Protein AF-A0A4Z0PXW6-F1 (afdb_monomer)

Mean predicted aligned error: 3.01 Å

Nearest PDB structures (foldseek):
  6oec-assembly2_E  TM=6.580E-01  e=3.057E-03  Carboxydothermus hydrogenoformans Z-2901
  4ovx-assembly1_A  TM=3.419E-01  e=5.279E-01  Planctopirus limnophila DSM 3776
  5xyi-assembly1_O  TM=4.264E-01  e=1.102E+00  Trichomonas vaginalis
  6oby-assembly1_A  TM=3.508E-01  e=1.440E+00  Archaeoglobus fulgidus
  4cgz-assembly1_A  TM=4.295E-01  e=6.274E+00  Homo sapie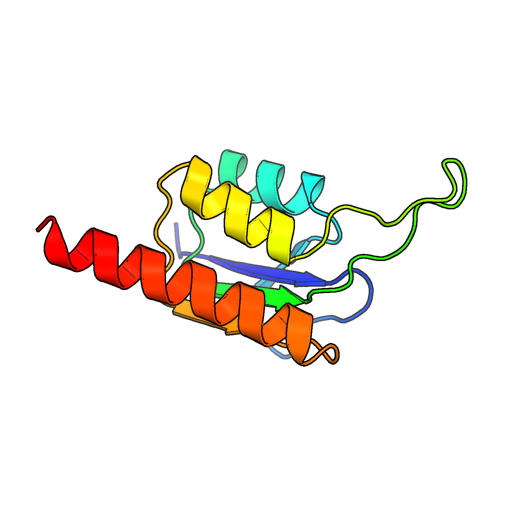ns

Secondary structure (DSSP, 8-state):
----EEEE-SS---SSSSEEEE-SHHHHHHHHHHH-S-SEEEE-S---EETTTTEEPPPHHHHHHHHHHTT---SSEEE--S-HHHHHHHHHHHHHHHHHHHHT-

Radius of gyration: 13.59 Å; Cα contacts (8 Å, |Δi|>4): 161; chains: 1; bounding box: 32×30×40 Å

Solvent-accessible surface area (backbone atoms only — not comparable to full-atom values): 6053 Å² total; per-residue (Å²): 125,87,79,42,29,37,36,40,35,56,81,70,76,80,88,78,84,68,64,48,77,25,50,45,49,68,47,46,51,53,46,37,74,73,72,42,85,56,64,30,41,36,34,26,32,74,39,56,64,39,79,89,79,69,42,76,42,64,29,35,44,53,48,52,48,48,32,58,75,71,69,53,81,72,86,44,69,50,66,78,36,88,48,66,66,52,34,47,53,39,50,53,52,53,54,50,50,49,52,54,57,59,73,73,108

Structure (mmCIF, N/CA/C/O backbone):
data_AF-A0A4Z0PXW6-F1
#
_entry.id   AF-A0A4Z0PXW6-F1
#
loop_
_atom_site.group_PDB
_atom_site.id
_atom_site.type_symbol
_atom_site.label_atom_id
_atom_site.label_alt_id
_atom_site.label_comp_id
_atom_site.label_asym_id
_atom_site.label_entity_id
_atom_site.label_seq_id
_atom_site.pdbx_PDB_ins_code
_atom_site.Cartn_x
_atom_site.Cartn_y
_atom_site.Cartn_z
_atom_site.occupancy
_atom_site.B_iso_or_equiv
_atom_site.auth_seq_id
_atom_site.auth_comp_id
_atom_site.auth_asym_id
_atom_site.auth_atom_id
_atom_site.pdbx_PDB_model_num
ATOM 1 N N . MET A 1 1 ? -20.762 -10.820 0.406 1.00 51.09 1 MET A N 1
ATOM 2 C CA . MET A 1 1 ? -19.650 -11.506 -0.286 1.00 51.09 1 MET A CA 1
ATOM 3 C C . MET A 1 1 ? -18.634 -11.855 0.788 1.00 51.09 1 MET A C 1
ATOM 5 O O . MET A 1 1 ? -18.541 -11.058 1.717 1.00 51.09 1 MET A O 1
ATOM 9 N N . PRO A 1 2 ? -17.960 -13.018 0.757 1.00 64.56 2 PRO A N 1
ATOM 10 C CA . PRO A 1 2 ? -16.781 -13.187 1.604 1.00 64.56 2 PRO A CA 1
ATOM 11 C C . PRO A 1 2 ? -15.828 -12.032 1.282 1.00 64.56 2 PRO A C 1
ATOM 13 O O . PRO A 1 2 ? -15.696 -11.683 0.105 1.00 64.56 2 PRO A O 1
ATOM 16 N N . GLY A 1 3 ? -15.275 -11.370 2.296 1.00 83.19 3 GLY A N 1
ATOM 17 C CA . GLY A 1 3 ? -14.341 -10.291 2.027 1.00 83.19 3 GLY A CA 1
ATOM 18 C C . GLY A 1 3 ? -13.072 -10.822 1.367 1.00 83.19 3 GLY A C 1
ATOM 19 O O . GLY A 1 3 ? -12.816 -12.028 1.321 1.00 83.19 3 GLY A O 1
ATOM 20 N N . TYR A 1 4 ? -12.323 -9.906 0.764 1.00 94.56 4 TYR A N 1
ATOM 21 C CA . TYR A 1 4 ? -11.143 -10.223 -0.028 1.00 94.56 4 TYR A CA 1
ATOM 22 C C . TYR A 1 4 ? -9.916 -9.519 0.544 1.00 94.56 4 TYR A C 1
ATOM 24 O O . TYR A 1 4 ? -10.031 -8.520 1.260 1.00 94.56 4 TYR A O 1
ATOM 32 N N . LYS A 1 5 ? -8.738 -10.044 0.209 1.00 97.44 5 LYS A N 1
ATOM 33 C CA . LYS A 1 5 ? -7.453 -9.443 0.560 1.00 97.44 5 LYS A CA 1
ATOM 34 C C . LYS A 1 5 ? -6.813 -8.846 -0.679 1.00 97.44 5 LYS A C 1
ATOM 36 O O . LYS A 1 5 ? -6.946 -9.413 -1.761 1.00 97.44 5 LYS A O 1
ATOM 41 N N . LEU A 1 6 ? -6.100 -7.739 -0.529 1.00 98.25 6 LEU A N 1
ATOM 42 C CA . LEU A 1 6 ? -5.455 -7.044 -1.639 1.00 98.25 6 LEU A CA 1
ATOM 43 C C . LEU A 1 6 ? -3.934 -7.052 -1.467 1.00 98.25 6 LEU A C 1
ATOM 45 O O . LEU A 1 6 ? -3.413 -6.646 -0.431 1.00 98.25 6 LEU A O 1
ATOM 49 N N . TYR A 1 7 ? -3.217 -7.527 -2.478 1.00 98.62 7 TYR A N 1
ATOM 50 C CA . TYR A 1 7 ? -1.760 -7.588 -2.496 1.00 98.62 7 TYR A CA 1
ATOM 51 C C . TYR A 1 7 ? -1.232 -6.640 -3.569 1.00 98.62 7 TYR A C 1
ATOM 53 O O . TYR A 1 7 ? -1.424 -6.895 -4.757 1.00 98.62 7 TYR A O 1
ATOM 61 N N . LEU A 1 8 ? -0.603 -5.546 -3.145 1.00 98.69 8 LEU A N 1
ATOM 62 C CA . LEU A 1 8 ? -0.020 -4.539 -4.025 1.00 98.69 8 LEU A CA 1
ATOM 63 C C . LEU A 1 8 ? 1.476 -4.793 -4.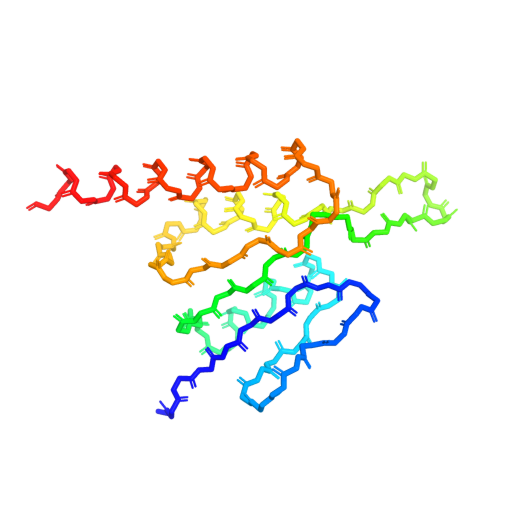176 1.00 98.69 8 LEU A C 1
ATOM 65 O O . LEU A 1 8 ? 2.216 -4.594 -3.214 1.00 98.69 8 LEU A O 1
ATOM 69 N N . ASP A 1 9 ? 1.892 -5.227 -5.362 1.00 98.38 9 ASP A N 1
ATOM 70 C CA . ASP A 1 9 ? 3.292 -5.500 -5.702 1.00 98.38 9 ASP A CA 1
ATOM 71 C C . ASP A 1 9 ? 3.431 -5.649 -7.223 1.00 98.38 9 ASP A C 1
ATOM 73 O O . ASP A 1 9 ? 2.630 -6.351 -7.846 1.00 98.38 9 ASP A O 1
ATOM 77 N N . ASP A 1 10 ? 4.436 -5.033 -7.834 1.00 96.88 10 ASP A N 1
ATOM 78 C CA . ASP A 1 10 ? 4.645 -5.068 -9.285 1.00 96.88 10 ASP A CA 1
ATOM 79 C C . ASP A 1 10 ? 5.207 -6.417 -9.782 1.00 96.88 10 ASP A C 1
ATOM 81 O O . ASP A 1 10 ? 4.936 -6.825 -10.914 1.0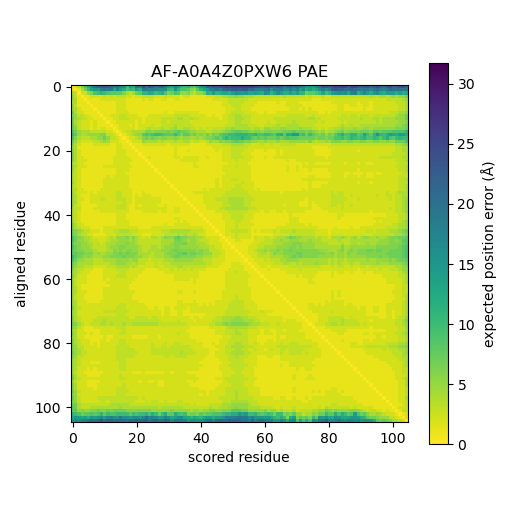0 96.88 10 ASP A O 1
ATOM 85 N N . ILE A 1 11 ? 5.924 -7.163 -8.932 1.00 96.19 11 ILE A N 1
ATOM 86 C CA . ILE A 1 11 ? 6.683 -8.363 -9.322 1.00 96.19 11 ILE A CA 1
ATOM 87 C C . ILE A 1 11 ? 6.236 -9.617 -8.559 1.00 96.19 11 ILE A C 1
ATOM 89 O O . ILE A 1 11 ? 6.026 -10.686 -9.143 1.00 96.19 11 ILE A O 1
ATOM 93 N N . ARG A 1 12 ? 6.150 -9.545 -7.231 1.00 96.38 12 ARG A N 1
ATOM 94 C CA . ARG A 1 12 ? 5.985 -10.702 -6.343 1.00 96.38 12 ARG A CA 1
ATOM 95 C C . ARG A 1 12 ? 4.519 -11.113 -6.240 1.00 96.38 12 ARG A C 1
ATOM 97 O O . ARG A 1 12 ? 3.595 -10.348 -6.493 1.00 96.38 12 ARG A O 1
ATOM 104 N N . ASN A 1 13 ? 4.300 -12.364 -5.849 1.00 96.06 13 ASN A N 1
ATOM 105 C CA . ASN A 1 13 ? 2.974 -12.897 -5.544 1.00 96.06 13 ASN A CA 1
ATOM 106 C C . ASN A 1 13 ? 2.897 -13.301 -4.069 1.00 96.06 13 ASN A C 1
ATOM 108 O O . ASN A 1 13 ? 3.895 -13.800 -3.530 1.00 96.06 13 ASN A O 1
ATOM 112 N N . PRO A 1 14 ? 1.731 -13.140 -3.420 1.00 96.00 14 PRO A N 1
ATOM 113 C CA . PRO A 1 14 ? 1.548 -13.588 -2.052 1.00 96.00 14 PRO A CA 1
ATOM 114 C C . PRO A 1 14 ? 1.659 -15.107 -1.959 1.00 96.00 14 PRO A C 1
ATOM 116 O O . PRO A 1 14 ? 1.362 -15.850 -2.896 1.00 96.00 14 PRO A O 1
ATOM 119 N N . LYS A 1 15 ? 2.045 -15.581 -0.776 1.00 90.38 15 LYS A N 1
ATOM 120 C CA . LYS A 1 15 ? 1.891 -16.989 -0.415 1.00 90.38 15 LYS A CA 1
ATOM 121 C C . LYS A 1 15 ? 0.491 -17.183 0.172 1.00 90.38 15 LYS A C 1
ATOM 123 O O . LYS A 1 15 ? 0.108 -16.446 1.077 1.00 90.38 15 LYS A O 1
ATOM 128 N N . GLY A 1 16 ? -0.232 -18.197 -0.296 1.00 86.00 16 GLY A N 1
ATOM 129 C CA . GLY A 1 16 ? -1.577 -18.528 0.185 1.00 86.00 16 GLY A CA 1
ATOM 130 C C . GLY A 1 16 ? -2.703 -18.011 -0.713 1.00 86.00 16 GLY A C 1
ATOM 131 O O . GLY A 1 16 ? -2.468 -17.331 -1.708 1.00 86.00 16 GLY A O 1
ATOM 132 N N . GLU A 1 17 ? -3.932 -18.382 -0.367 1.00 87.12 17 GLU A N 1
ATOM 133 C CA . GLU A 1 17 ? -5.137 -18.120 -1.163 1.00 87.12 17 GLU A CA 1
ATOM 134 C C . GLU A 1 17 ? -5.891 -16.867 -0.678 1.00 87.12 17 GLU A C 1
ATOM 136 O O . GLU A 1 17 ? -5.626 -16.346 0.406 1.00 87.12 17 GLU A O 1
ATOM 141 N N . GLY A 1 18 ? -6.850 -16.387 -1.479 1.00 89.12 18 GLY A N 1
ATOM 142 C CA . GLY A 1 18 ? -7.748 -15.280 -1.109 1.00 89.12 18 GLY A CA 1
ATOM 143 C C . GLY A 1 18 ? -7.220 -13.870 -1.396 1.00 89.12 18 GLY A C 1
ATOM 144 O O . GLY A 1 18 ? -7.878 -12.893 -1.038 1.00 89.12 18 GLY A O 1
ATOM 145 N N . TRP A 1 19 ? -6.060 -13.755 -2.048 1.00 96.50 19 TRP A N 1
ATOM 146 C CA . TRP A 1 19 ? -5.483 -12.479 -2.463 1.00 96.50 19 TRP A CA 1
ATOM 147 C C . TRP A 1 19 ? -5.882 -12.115 -3.892 1.00 96.50 19 TRP A C 1
ATOM 149 O O . TRP A 1 19 ? -5.638 -12.872 -4.831 1.00 96.50 19 TRP A O 1
ATOM 159 N N . VAL A 1 20 ? -6.425 -10.915 -4.052 1.00 97.69 20 VAL A N 1
ATOM 160 C CA . VAL A 1 20 ? -6.449 -10.192 -5.320 1.00 97.69 20 VAL A CA 1
ATOM 161 C C . VAL A 1 20 ? -5.116 -9.468 -5.443 1.00 97.69 20 VAL A C 1
ATOM 163 O O . VAL A 1 20 ? -4.712 -8.760 -4.522 1.00 97.69 20 VAL A O 1
ATOM 166 N N . VAL A 1 21 ? -4.413 -9.675 -6.551 1.00 98.25 21 VAL A N 1
ATOM 167 C CA . VAL A 1 21 ? -3.107 -9.055 -6.787 1.00 98.25 21 VAL A CA 1
ATOM 168 C C . VAL A 1 21 ? -3.275 -7.886 -7.742 1.00 98.25 21 VAL A C 1
ATOM 170 O O . VAL A 1 21 ? -3.895 -8.048 -8.790 1.00 98.25 21 VAL A O 1
ATOM 173 N N . VAL A 1 22 ? -2.711 -6.740 -7.376 1.00 98.50 22 VAL A N 1
ATOM 174 C CA . VAL A 1 22 ? -2.687 -5.516 -8.182 1.00 98.50 22 VAL A CA 1
ATOM 175 C C . VAL A 1 22 ? -1.248 -5.044 -8.348 1.00 98.50 22 VAL A C 1
ATOM 177 O O . VAL A 1 22 ? -0.432 -5.180 -7.434 1.00 98.50 22 VAL A O 1
ATOM 180 N N . ARG A 1 23 ? -0.929 -4.532 -9.535 1.00 97.75 23 ARG A N 1
ATOM 181 C CA . ARG A 1 23 ? 0.445 -4.254 -9.981 1.00 97.75 23 ARG A CA 1
ATOM 182 C C . ARG A 1 23 ? 0.790 -2.775 -10.051 1.00 97.75 23 ARG A C 1
ATOM 184 O O . ARG A 1 23 ? 1.952 -2.438 -10.231 1.00 97.75 23 ARG A O 1
ATOM 191 N N . SER A 1 24 ? -0.200 -1.900 -9.922 1.00 98.12 24 SER A N 1
ATOM 192 C CA . SER A 1 24 ? -0.016 -0.455 -10.025 1.00 98.12 24 SER A CA 1
ATOM 193 C C . SER A 1 24 ? -0.982 0.309 -9.127 1.00 98.12 24 SER A C 1
ATOM 195 O O . SER A 1 24 ? -1.953 -0.245 -8.601 1.00 98.12 24 SER A O 1
ATOM 197 N N . PHE A 1 25 ? -0.733 1.611 -8.988 1.00 98.56 25 PHE A N 1
ATOM 198 C CA . PHE A 1 25 ? -1.647 2.535 -8.323 1.00 98.56 25 PHE A CA 1
ATOM 199 C C . PHE A 1 25 ? -3.041 2.523 -8.967 1.00 98.56 25 PHE A C 1
ATOM 201 O O . PHE A 1 25 ? -4.055 2.509 -8.272 1.00 98.56 25 PHE A O 1
ATOM 208 N N . GLU A 1 26 ? -3.108 2.501 -10.296 1.00 98.38 26 GLU A N 1
ATOM 209 C CA . GLU A 1 26 ? -4.365 2.519 -11.043 1.00 98.38 26 GLU A CA 1
ATOM 210 C C . GLU A 1 26 ? -5.175 1.242 -10.796 1.00 98.38 26 GLU A C 1
ATOM 212 O O . GLU A 1 26 ? -6.377 1.319 -10.538 1.00 98.38 26 GLU A O 1
ATOM 217 N N . GLU A 1 27 ? -4.525 0.073 -10.807 1.00 98.62 27 GLU A N 1
ATOM 218 C CA . GLU A 1 27 ? -5.183 -1.197 -10.484 1.00 98.62 27 GLU A CA 1
ATOM 219 C C . GLU A 1 27 ? -5.645 -1.246 -9.024 1.00 98.62 27 GLU A C 1
ATOM 221 O O . GLU A 1 27 ? -6.731 -1.756 -8.739 1.00 98.62 27 GLU A O 1
ATOM 226 N N . PHE A 1 28 ? -4.853 -0.693 -8.100 1.00 98.75 28 PHE A N 1
ATOM 227 C CA . PHE A 1 28 ? -5.207 -0.590 -6.686 1.00 98.75 28 PHE A CA 1
ATOM 228 C C . PHE A 1 28 ? -6.502 0.203 -6.485 1.00 98.75 28 PHE A C 1
ATOM 230 O O . PHE A 1 28 ? -7.442 -0.300 -5.866 1.00 98.75 28 PHE A O 1
ATOM 237 N N . VAL A 1 29 ? -6.574 1.408 -7.059 1.00 98.75 29 VAL A N 1
ATOM 238 C CA . VAL A 1 29 ? -7.759 2.274 -6.992 1.00 98.75 29 VAL A CA 1
ATOM 239 C C . VAL A 1 29 ? -8.959 1.592 -7.639 1.00 98.75 29 VAL A C 1
ATOM 241 O O . VAL A 1 29 ? -9.982 1.409 -6.982 1.00 98.75 29 VAL A O 1
ATOM 244 N N . ALA A 1 30 ? -8.815 1.137 -8.887 1.00 98.69 30 ALA A N 1
ATOM 245 C CA . ALA A 1 30 ? -9.912 0.530 -9.635 1.00 98.69 30 ALA A CA 1
ATOM 246 C C . ALA A 1 30 ? -10.484 -0.707 -8.926 1.00 98.69 30 ALA A C 1
ATOM 248 O O . ALA A 1 30 ? -11.696 -0.925 -8.924 1.00 98.69 30 ALA A O 1
ATOM 249 N N . THR A 1 31 ? -9.628 -1.509 -8.288 1.00 98.31 31 THR A N 1
ATOM 250 C CA . THR A 1 31 ? -10.061 -2.700 -7.549 1.00 98.31 31 THR A CA 1
ATOM 251 C C . THR A 1 31 ? -10.878 -2.332 -6.314 1.00 98.31 31 THR A C 1
ATOM 253 O O . THR A 1 31 ? -11.921 -2.940 -6.083 1.00 98.31 31 THR A O 1
ATOM 256 N N . ILE A 1 32 ? -10.443 -1.338 -5.533 1.00 98.12 32 ILE A N 1
ATOM 257 C CA . ILE A 1 32 ? -11.169 -0.892 -4.332 1.00 98.12 32 ILE A CA 1
ATOM 258 C C . ILE A 1 32 ? -12.480 -0.195 -4.710 1.00 98.12 32 ILE A C 1
ATOM 260 O O . ILE A 1 32 ? -13.501 -0.413 -4.061 1.00 98.12 32 ILE A O 1
ATOM 264 N N . GLU A 1 33 ? -12.495 0.598 -5.780 1.00 97.88 33 GLU A N 1
ATOM 265 C CA . GLU A 1 33 ? -13.725 1.219 -6.284 1.00 97.88 33 GLU A CA 1
ATOM 266 C C . GLU A 1 33 ? -14.741 0.175 -6.773 1.00 97.88 33 GLU A C 1
ATOM 268 O O . GLU A 1 33 ? -15.943 0.327 -6.549 1.00 97.88 33 GLU A O 1
ATOM 273 N N . ALA A 1 34 ? -14.275 -0.907 -7.406 1.00 97.44 34 ALA A N 1
ATOM 274 C CA . ALA A 1 34 ? -15.141 -1.957 -7.937 1.00 97.44 34 ALA A CA 1
ATOM 275 C C . ALA A 1 34 ? -15.633 -2.953 -6.873 1.00 97.44 34 ALA A C 1
ATOM 277 O O . ALA A 1 34 ? -16.778 -3.405 -6.941 1.00 97.44 34 ALA A O 1
ATOM 278 N N . LEU A 1 35 ? -14.776 -3.337 -5.922 1.00 96.12 35 LEU A N 1
ATOM 279 C CA . LEU A 1 35 ? -15.051 -4.409 -4.954 1.00 96.12 35 LEU A CA 1
ATOM 280 C C . LEU A 1 35 ? -15.354 -3.898 -3.536 1.00 96.12 35 LEU A C 1
ATOM 282 O O . LEU A 1 35 ? -15.802 -4.677 -2.692 1.00 96.12 35 LEU A O 1
ATOM 286 N N . GLY A 1 36 ? -15.155 -2.605 -3.275 1.00 96.12 36 GLY A N 1
ATOM 287 C CA . GLY A 1 36 ? -15.215 -2.012 -1.941 1.00 96.12 36 GLY A CA 1
ATOM 288 C C . GLY A 1 36 ? -13.893 -2.141 -1.179 1.00 96.12 36 GLY A C 1
ATOM 289 O O . GLY A 1 36 ? -12.893 -2.617 -1.702 1.00 96.12 36 GLY A O 1
ATOM 290 N N . LEU A 1 37 ? -13.874 -1.705 0.083 1.00 96.88 37 LEU A N 1
ATOM 291 C CA . LEU A 1 37 ? -12.676 -1.793 0.922 1.00 96.88 37 LEU A CA 1
ATOM 292 C C . LEU A 1 37 ? -12.347 -3.271 1.245 1.00 96.88 37 LEU A C 1
ATOM 294 O O . LEU A 1 37 ? -13.226 -3.972 1.756 1.00 96.88 37 LEU A O 1
ATOM 298 N N . PRO A 1 38 ? -11.116 -3.756 0.987 1.00 96.88 38 PRO A N 1
ATOM 299 C CA . PRO A 1 38 ? -10.699 -5.110 1.352 1.00 96.88 38 PRO A CA 1
ATOM 300 C C . PRO A 1 38 ? -10.621 -5.306 2.871 1.00 96.88 38 PRO A C 1
ATOM 302 O O . PRO A 1 38 ? -10.495 -4.352 3.636 1.00 96.88 38 PRO A O 1
ATOM 305 N N . GLU A 1 39 ? -10.631 -6.565 3.309 1.00 96.38 39 GLU A N 1
ATOM 306 C CA . GLU A 1 39 ? -10.453 -6.926 4.724 1.00 96.38 39 GLU A CA 1
ATOM 307 C C . GLU A 1 39 ? -9.004 -6.763 5.193 1.00 96.38 39 GLU A C 1
ATOM 309 O O . GLU A 1 39 ? -8.759 -6.512 6.375 1.00 96.38 39 GLU A O 1
ATOM 314 N N . GLU A 1 40 ? -8.051 -6.937 4.273 1.00 97.00 40 GLU A N 1
ATOM 315 C CA . GLU A 1 40 ? -6.616 -6.846 4.521 1.00 97.00 40 GLU A CA 1
ATOM 316 C C . GLU A 1 40 ? -5.887 -6.327 3.278 1.00 97.00 40 GLU A C 1
ATOM 318 O O . GLU A 1 40 ? -6.198 -6.740 2.157 1.00 97.00 40 GLU A O 1
ATOM 323 N N . ILE A 1 41 ? -4.885 -5.465 3.475 1.00 98.50 41 ILE A N 1
ATOM 324 C CA . ILE A 1 41 ? -3.994 -5.012 2.398 1.00 98.50 41 ILE A CA 1
ATOM 325 C C . ILE A 1 41 ? -2.534 -5.286 2.755 1.00 98.50 41 ILE A C 1
ATOM 327 O O . ILE A 1 41 ? -2.076 -4.951 3.845 1.00 98.50 41 ILE A O 1
ATOM 331 N N . SER A 1 42 ? -1.773 -5.846 1.819 1.00 98.44 42 SER A N 1
ATOM 332 C CA . SER A 1 42 ? -0.320 -5.970 1.930 1.00 98.44 42 SER A CA 1
ATOM 333 C C . SER A 1 42 ? 0.345 -5.085 0.877 1.00 98.44 42 SER A C 1
ATOM 335 O O . SER A 1 42 ? 0.080 -5.256 -0.310 1.00 98.44 42 SER A O 1
ATOM 337 N N . PHE A 1 43 ? 1.203 -4.157 1.306 1.00 98.75 43 PHE A N 1
ATOM 338 C CA . PHE A 1 43 ? 1.826 -3.145 0.444 1.00 98.75 43 PHE A CA 1
ATOM 339 C C . PHE A 1 43 ? 3.303 -3.437 0.170 1.00 98.75 43 PHE A C 1
ATOM 341 O O . PHE A 1 43 ? 4.079 -3.601 1.120 1.00 98.75 43 PHE A O 1
ATOM 348 N N . ASP A 1 44 ? 3.707 -3.403 -1.095 1.00 98.62 44 ASP A N 1
ATOM 349 C CA . ASP A 1 44 ? 5.061 -3.024 -1.481 1.00 98.62 44 ASP A CA 1
ATOM 350 C C . ASP A 1 44 ? 5.154 -1.512 -1.700 1.00 98.62 44 ASP A C 1
ATOM 352 O O . ASP A 1 44 ? 4.166 -0.869 -2.045 1.00 98.62 44 ASP A O 1
ATOM 356 N N . HIS A 1 45 ? 6.330 -0.933 -1.462 1.00 98.00 45 HIS A N 1
ATOM 357 C CA . HIS A 1 45 ? 6.561 0.492 -1.685 1.00 98.00 45 HIS A CA 1
ATOM 358 C C . HIS A 1 45 ? 6.907 0.788 -3.144 1.00 98.00 45 HIS A C 1
ATOM 360 O O . HIS A 1 45 ? 6.317 1.694 -3.728 1.00 98.00 45 HIS A O 1
ATOM 366 N N . ASP A 1 46 ? 7.852 0.049 -3.714 1.00 96.81 46 ASP A N 1
ATOM 367 C CA . ASP A 1 46 ? 8.372 0.306 -5.050 1.00 96.81 46 ASP A CA 1
ATOM 368 C C . ASP A 1 46 ? 7.468 -0.392 -6.078 1.00 96.81 46 ASP A C 1
ATOM 370 O O . ASP A 1 46 ? 7.297 -1.600 -6.019 1.00 96.81 46 ASP A O 1
ATOM 374 N N . LEU A 1 47 ? 6.859 0.359 -7.002 1.00 96.81 47 LEU A N 1
ATOM 375 C CA . LEU A 1 47 ? 5.971 -0.197 -8.045 1.00 96.81 47 LEU A CA 1
ATOM 376 C C . LEU A 1 47 ? 6.554 -0.057 -9.456 1.00 96.81 47 LEU A C 1
ATOM 378 O O . LEU A 1 47 ? 5.837 -0.130 -10.451 1.00 96.81 47 LEU A O 1
ATOM 382 N N . GLY A 1 48 ? 7.863 0.173 -9.535 1.00 94.00 48 GLY A N 1
ATOM 383 C CA . GLY A 1 48 ? 8.602 0.259 -10.785 1.00 94.00 48 GLY A CA 1
ATOM 384 C C . GLY A 1 48 ? 8.765 1.677 -11.340 1.00 94.00 48 GLY A C 1
ATOM 385 O O . GLY A 1 48 ? 8.623 2.687 -10.650 1.00 94.00 48 GLY A O 1
ATOM 386 N N . TRP A 1 49 ? 9.139 1.734 -12.617 1.00 94.62 49 TRP A N 1
ATOM 387 C CA . TRP A 1 49 ? 9.577 2.942 -13.316 1.00 94.62 49 TRP A CA 1
ATOM 388 C C . TRP A 1 49 ? 8.937 3.022 -14.701 1.00 94.62 49 TRP A C 1
ATOM 390 O O . TRP A 1 49 ? 8.977 2.047 -15.458 1.00 94.62 49 TRP A O 1
ATOM 400 N N . ASP A 1 50 ? 8.412 4.191 -15.058 1.00 93.06 50 ASP A N 1
ATOM 401 C CA . ASP A 1 50 ? 7.918 4.480 -16.400 1.00 93.06 50 ASP A CA 1
ATOM 402 C C . ASP A 1 50 ? 9.107 4.774 -17.326 1.00 93.06 50 ASP A C 1
ATOM 404 O O . ASP A 1 50 ? 9.779 5.804 -17.225 1.00 93.06 50 ASP A O 1
ATOM 408 N N . GLN A 1 51 ? 9.391 3.841 -18.235 1.00 94.00 51 GLN A N 1
ATOM 409 C CA . GLN A 1 51 ? 10.509 3.957 -19.174 1.00 94.00 51 GLN A CA 1
ATOM 410 C C . GLN A 1 51 ? 10.273 5.021 -20.252 1.00 94.00 51 GLN A C 1
ATOM 412 O O . GLN A 1 51 ? 11.236 5.608 -20.742 1.00 94.00 51 GLN A O 1
ATOM 417 N N . GLU A 1 52 ? 9.020 5.275 -20.632 1.00 94.25 52 GLU A N 1
ATOM 418 C CA . GLU A 1 52 ? 8.687 6.247 -21.676 1.00 94.25 52 GLU A CA 1
ATOM 419 C C . GLU A 1 52 ? 8.799 7.674 -21.141 1.00 94.25 52 GLU A C 1
ATOM 421 O O . GLU A 1 52 ? 9.344 8.555 -21.809 1.00 94.25 52 GLU A O 1
ATOM 426 N N . GLN A 1 53 ? 8.317 7.895 -19.917 1.00 93.56 53 GLN A N 1
ATOM 427 C CA . GLN A 1 53 ? 8.346 9.201 -19.256 1.00 93.56 53 GLN A CA 1
ATOM 428 C C . GLN A 1 53 ? 9.622 9.444 -18.447 1.00 93.56 53 GLN A C 1
ATOM 430 O O . GLN A 1 53 ? 9.879 10.572 -18.023 1.00 93.56 53 GLN A O 1
ATOM 435 N N . ASN A 1 54 ? 10.441 8.406 -18.270 1.00 94.81 54 ASN A N 1
ATOM 436 C CA . ASN A 1 54 ? 11.669 8.426 -17.489 1.00 94.81 54 ASN A CA 1
ATOM 437 C C . ASN A 1 54 ? 11.447 8.976 -16.065 1.00 94.81 54 ASN A C 1
ATOM 439 O O . ASN A 1 54 ? 12.140 9.901 -15.626 1.00 94.81 54 ASN A O 1
ATOM 443 N N . CYS A 1 55 ? 10.469 8.410 -15.358 1.00 94.38 55 CYS A N 1
ATOM 444 C CA . CYS A 1 55 ? 10.120 8.773 -13.986 1.00 94.38 55 CYS A CA 1
ATOM 445 C C . CYS A 1 55 ? 9.659 7.558 -13.163 1.00 94.38 55 CYS A C 1
ATOM 447 O O . CYS A 1 55 ? 9.307 6.512 -13.710 1.00 94.38 55 CYS A O 1
ATOM 449 N N . GLU A 1 56 ? 9.657 7.691 -11.835 1.00 92.81 56 GLU A N 1
ATOM 450 C CA . GLU A 1 56 ? 9.090 6.673 -10.942 1.00 92.81 56 GLU A CA 1
ATOM 451 C C . GLU A 1 56 ? 7.573 6.585 -11.126 1.00 92.81 56 GLU A C 1
ATOM 453 O O . GLU A 1 56 ? 6.886 7.607 -11.231 1.00 92.81 56 GLU A O 1
ATOM 458 N N . LEU A 1 57 ? 7.047 5.359 -11.130 1.00 96.25 57 LEU A N 1
ATOM 459 C CA . LEU A 1 57 ? 5.609 5.157 -11.011 1.00 96.25 57 LEU A CA 1
ATOM 460 C C . LEU A 1 57 ? 5.156 5.556 -9.605 1.00 96.25 57 LEU A C 1
ATOM 462 O O . LEU A 1 57 ? 5.937 5.568 -8.651 1.00 96.25 57 LEU A O 1
ATOM 466 N N . LYS A 1 58 ? 3.864 5.860 -9.464 1.00 98.00 58 LYS A N 1
ATOM 467 C CA . LYS A 1 58 ? 3.269 6.060 -8.141 1.00 98.00 58 LYS A CA 1
ATOM 468 C C . LYS A 1 58 ? 3.554 4.847 -7.265 1.00 98.00 58 LYS A C 1
ATOM 470 O O . LYS A 1 58 ? 3.334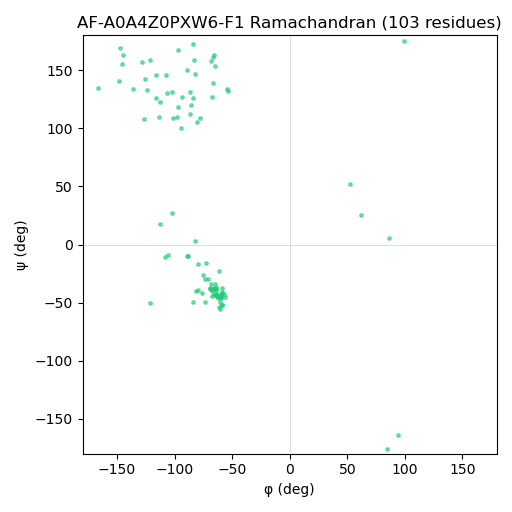 3.716 -7.680 1.00 98.00 58 LYS A O 1
ATOM 475 N N . SER A 1 59 ? 4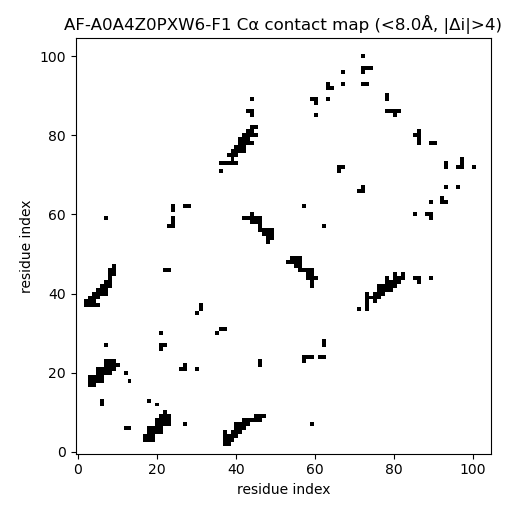.018 5.112 -6.056 1.00 98.38 59 SER A N 1
ATOM 476 C CA . SER A 1 59 ? 4.477 4.120 -5.092 1.00 98.38 59 SER A CA 1
ATOM 477 C C . SER A 1 59 ? 3.321 3.515 -4.287 1.00 98.38 59 SER A C 1
ATOM 479 O O . SER A 1 59 ? 2.189 4.014 -4.270 1.00 98.38 59 SER A O 1
ATOM 481 N N . GLY A 1 60 ? 3.614 2.488 -3.490 1.00 98.62 60 GLY A N 1
ATOM 482 C CA . GLY A 1 60 ? 2.690 2.016 -2.457 1.00 98.62 60 GLY A CA 1
ATOM 483 C C . GLY A 1 60 ? 2.374 3.067 -1.391 1.00 98.62 60 GLY A C 1
ATOM 484 O O . GLY A 1 60 ? 1.315 3.009 -0.765 1.00 98.62 60 GLY A O 1
ATOM 485 N N . TYR A 1 61 ? 3.245 4.068 -1.208 1.00 98.69 61 TYR A N 1
ATOM 486 C CA . TYR A 1 61 ? 2.941 5.205 -0.341 1.00 98.69 61 TYR A CA 1
ATOM 487 C C . TYR A 1 61 ? 1.843 6.091 -0.933 1.00 98.69 61 TYR A C 1
ATOM 489 O O . TYR A 1 61 ? 0.961 6.532 -0.197 1.00 98.69 61 TYR A O 1
ATOM 497 N N . ASP A 1 62 ? 1.825 6.281 -2.252 1.00 98.75 62 ASP A N 1
ATOM 498 C CA . ASP A 1 62 ? 0.743 7.000 -2.927 1.00 98.75 62 ASP A CA 1
ATOM 499 C C . ASP A 1 62 ? -0.589 6.252 -2.793 1.00 98.75 62 ASP A C 1
ATOM 501 O O . ASP A 1 62 ? -1.617 6.877 -2.538 1.00 98.75 62 ASP A O 1
ATOM 505 N N . CYS A 1 63 ? -0.575 4.916 -2.854 1.00 98.81 63 CYS A N 1
ATOM 506 C CA . CYS A 1 63 ? -1.761 4.089 -2.596 1.00 98.81 63 CYS A CA 1
ATOM 507 C C . CYS A 1 63 ? -2.279 4.260 -1.156 1.00 98.81 63 CYS A C 1
ATOM 509 O O . CYS A 1 63 ? -3.474 4.458 -0.933 1.00 98.81 63 CYS A O 1
ATOM 511 N N . ALA A 1 64 ? -1.380 4.234 -0.166 1.00 98.75 64 ALA A N 1
ATOM 512 C CA . ALA A 1 64 ? -1.735 4.459 1.235 1.00 98.75 64 ALA A CA 1
ATOM 513 C C . ALA A 1 64 ? -2.278 5.878 1.476 1.00 98.75 64 ALA A C 1
ATOM 515 O O . ALA A 1 64 ? -3.245 6.059 2.216 1.00 98.75 64 ALA A O 1
ATOM 516 N N . LYS A 1 65 ? -1.691 6.886 0.826 1.00 98.81 65 LYS A N 1
ATOM 517 C CA . LYS A 1 65 ? -2.165 8.271 0.879 1.00 98.81 65 LYS A CA 1
ATOM 518 C C . LYS A 1 65 ? -3.547 8.424 0.257 1.00 98.81 65 LYS A C 1
ATOM 520 O O . LYS A 1 65 ? -4.396 9.077 0.856 1.00 98.81 65 LYS A O 1
ATOM 525 N N . TRP A 1 66 ? -3.793 7.775 -0.877 1.00 98.81 66 TRP A N 1
ATOM 526 C CA . TRP A 1 66 ? -5.107 7.776 -1.509 1.00 98.81 66 TRP A CA 1
ATOM 527 C C . TRP A 1 66 ? -6.191 7.212 -0.579 1.00 98.81 66 TRP A C 1
ATOM 529 O O . TRP A 1 66 ? -7.248 7.824 -0.463 1.00 98.81 66 TRP A O 1
ATOM 539 N N . LEU A 1 67 ? -5.923 6.130 0.170 1.00 98.69 67 LEU A N 1
ATOM 540 C CA . LEU A 1 67 ? -6.872 5.621 1.177 1.00 98.69 67 LEU A CA 1
ATOM 541 C C . LEU A 1 67 ? -7.249 6.688 2.212 1.00 98.69 67 LEU A C 1
ATOM 543 O O . LEU A 1 67 ? -8.425 6.857 2.523 1.00 98.69 67 LEU A O 1
ATOM 547 N N . VAL A 1 68 ? -6.260 7.429 2.723 1.00 98.50 68 VAL A N 1
ATOM 548 C CA . VAL A 1 68 ? -6.489 8.521 3.682 1.00 98.50 68 VAL A CA 1
ATOM 549 C C . VAL A 1 68 ? -7.315 9.645 3.050 1.00 98.50 68 VAL A C 1
ATOM 551 O O . VAL A 1 68 ? -8.240 10.149 3.681 1.00 98.50 68 VAL A O 1
ATOM 554 N N . GLU A 1 69 ? -7.014 10.023 1.807 1.00 98.44 69 GLU A N 1
ATOM 555 C CA . GLU A 1 69 ? -7.749 11.057 1.065 1.00 98.44 69 GLU A CA 1
ATOM 556 C C . GLU A 1 69 ? -9.204 10.657 0.780 1.00 98.44 69 GLU A C 1
ATOM 558 O O . GLU A 1 69 ? -10.086 11.514 0.809 1.00 98.44 69 GLU A O 1
ATOM 563 N N . GLN A 1 70 ? -9.466 9.366 0.554 1.00 98.19 70 GLN A N 1
ATOM 564 C CA . GLN A 1 70 ? -10.817 8.812 0.402 1.00 98.19 70 GLN A CA 1
ATOM 565 C C . GLN A 1 70 ? -11.516 8.520 1.735 1.00 98.19 70 GLN A C 1
ATOM 567 O O . GLN A 1 70 ? -12.627 7.996 1.753 1.00 98.19 70 GLN A O 1
ATOM 572 N N . ASP A 1 71 ? -10.878 8.854 2.855 1.00 97.62 71 ASP A N 1
ATOM 573 C CA . ASP A 1 71 ? -11.386 8.612 4.199 1.00 97.62 71 ASP A CA 1
ATOM 574 C C . ASP A 1 71 ? -11.599 7.119 4.546 1.00 97.62 71 ASP A C 1
ATOM 576 O O . ASP A 1 71 ? -12.390 6.760 5.423 1.00 97.62 71 ASP A O 1
ATOM 580 N N . LEU A 1 72 ? -10.862 6.231 3.873 1.00 97.38 72 LEU A N 1
ATOM 581 C CA . LEU A 1 72 ? -10.977 4.778 3.965 1.00 97.38 72 LEU A CA 1
ATOM 582 C C . LEU A 1 72 ? -9.983 4.201 4.980 1.00 97.38 72 LEU A C 1
ATOM 584 O O . LEU A 1 72 ? -8.796 4.029 4.701 1.00 97.38 72 LEU A O 1
ATOM 588 N N . ALA A 1 73 ? -10.464 3.888 6.184 1.00 96.62 73 ALA A N 1
ATOM 589 C CA . ALA A 1 73 ? -9.625 3.351 7.256 1.00 96.62 73 ALA A CA 1
ATOM 590 C C . ALA A 1 73 ? -9.513 1.818 7.164 1.00 96.62 73 ALA A C 1
ATOM 592 O O . ALA A 1 73 ? -10.490 1.110 7.400 1.00 96.62 73 ALA A O 1
ATOM 593 N N . ILE A 1 74 ? -8.313 1.314 6.858 1.00 95.62 74 ILE A N 1
ATOM 594 C CA . ILE A 1 74 ? -7.998 -0.121 6.850 1.00 95.62 74 ILE A CA 1
ATOM 595 C C . ILE A 1 74 ? -7.335 -0.527 8.169 1.00 95.62 74 ILE A C 1
ATOM 597 O O . ILE A 1 74 ? -6.269 -0.025 8.515 1.00 95.62 74 ILE A O 1
ATOM 601 N N . GLU A 1 75 ? -7.962 -1.430 8.922 1.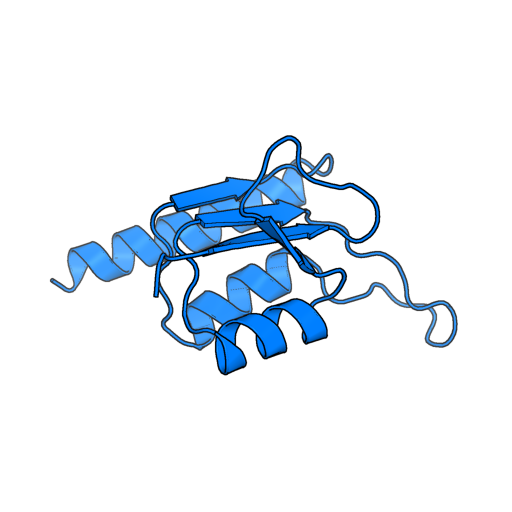00 94.38 75 GLU A N 1
ATOM 602 C CA . GLU A 1 75 ? -7.441 -1.868 10.227 1.00 94.38 75 GLU A CA 1
ATOM 603 C C . GLU A 1 75 ? -6.351 -2.938 10.087 1.00 94.38 75 GLU A C 1
ATOM 605 O O . GLU A 1 75 ? -5.339 -2.885 10.787 1.00 94.38 75 GLU A O 1
ATOM 610 N N . ASN A 1 76 ? -6.524 -3.879 9.154 1.00 97.00 76 ASN A N 1
ATOM 611 C CA . ASN A 1 76 ? -5.564 -4.953 8.920 1.00 97.00 76 ASN A CA 1
ATOM 612 C C . ASN A 1 76 ? -4.711 -4.629 7.698 1.00 97.00 76 ASN A C 1
ATOM 614 O O . ASN A 1 76 ? -5.176 -4.685 6.559 1.00 97.00 76 ASN A O 1
ATOM 618 N N . PHE A 1 77 ? -3.442 -4.310 7.923 1.00 98.12 77 PHE A N 1
ATOM 619 C CA . PHE A 1 77 ? -2.501 -4.152 6.828 1.00 98.12 77 PHE A CA 1
ATOM 620 C C . PHE A 1 77 ? -1.098 -4.619 7.199 1.00 98.12 77 PHE A C 1
ATOM 622 O O . PHE A 1 77 ? -0.694 -4.617 8.363 1.00 98.12 77 PHE A O 1
ATOM 629 N N . ASN A 1 78 ? -0.340 -4.985 6.173 1.00 98.06 78 ASN A N 1
ATOM 630 C CA . ASN A 1 78 ? 1.071 -5.323 6.260 1.00 98.06 78 ASN A CA 1
ATOM 631 C C . ASN A 1 78 ? 1.867 -4.525 5.220 1.00 98.06 78 ASN A C 1
ATOM 633 O O . ASN A 1 78 ? 1.332 -4.101 4.199 1.00 98.06 78 ASN A O 1
ATOM 637 N N . VAL A 1 79 ? 3.165 -4.346 5.458 1.00 98.44 79 VAL A N 1
ATOM 638 C CA . VAL A 1 79 ? 4.071 -3.720 4.489 1.00 98.44 79 VAL A CA 1
ATOM 639 C C . VAL A 1 79 ? 5.246 -4.655 4.256 1.00 98.44 79 VAL A C 1
ATOM 641 O O . VAL A 1 79 ? 6.085 -4.828 5.145 1.00 98.44 79 VAL A O 1
ATOM 644 N N . HIS A 1 80 ? 5.272 -5.277 3.078 1.00 97.88 80 HIS A N 1
ATOM 645 C CA . HIS A 1 80 ? 6.212 -6.326 2.674 1.00 97.88 80 HIS A CA 1
ATOM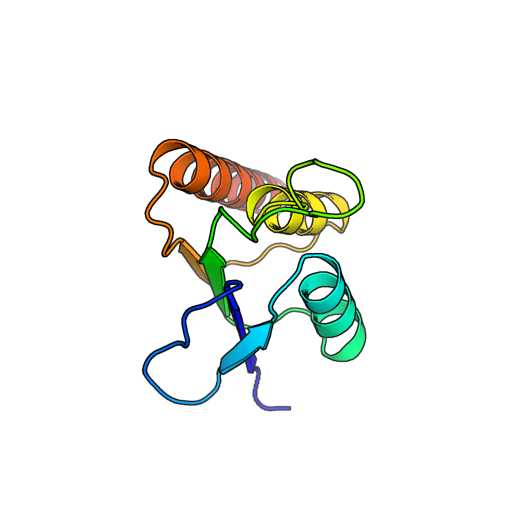 646 C C . HIS A 1 80 ? 7.330 -5.800 1.758 1.00 97.88 80 HIS A C 1
ATOM 648 O O . HIS A 1 80 ? 7.915 -6.542 0.965 1.00 97.88 80 HIS A O 1
ATOM 654 N N . SER A 1 81 ? 7.646 -4.515 1.889 1.00 97.69 81 SER A N 1
ATOM 655 C CA . SER A 1 81 ? 8.670 -3.872 1.080 1.00 97.69 81 SER A CA 1
ATOM 656 C C . SER A 1 81 ? 10.088 -4.098 1.595 1.00 97.69 81 SER A C 1
ATOM 658 O O . SER A 1 81 ? 10.328 -4.175 2.803 1.00 97.69 81 SER A O 1
ATOM 660 N N . ALA A 1 82 ? 11.035 -4.170 0.657 1.00 96.62 82 ALA A N 1
ATOM 661 C CA . ALA A 1 82 ? 12.464 -4.165 0.948 1.00 96.62 82 ALA A CA 1
ATOM 662 C C . ALA A 1 82 ? 13.006 -2.749 1.216 1.00 96.62 82 ALA A C 1
ATOM 664 O O . ALA A 1 82 ? 14.083 -2.628 1.796 1.00 96.62 82 ALA A O 1
ATOM 665 N N . ASN A 1 83 ? 12.275 -1.693 0.835 1.00 97.12 83 ASN A N 1
ATOM 666 C CA . ASN A 1 83 ? 12.629 -0.305 1.115 1.00 97.12 83 ASN A CA 1
ATOM 667 C C . ASN A 1 83 ? 12.214 0.065 2.554 1.00 97.12 83 ASN A C 1
ATOM 669 O O . ASN A 1 83 ? 11.024 0.260 2.820 1.00 97.12 83 ASN A O 1
ATOM 673 N N . PRO A 1 84 ? 13.156 0.174 3.514 1.00 97.25 84 PRO A N 1
ATOM 674 C CA . PRO A 1 84 ? 12.808 0.358 4.921 1.00 97.25 84 PRO A CA 1
ATOM 675 C C . PRO A 1 84 ? 12.176 1.727 5.201 1.00 97.25 84 PRO A C 1
ATOM 677 O O . PRO A 1 84 ? 11.295 1.827 6.053 1.00 97.25 84 PRO A O 1
ATOM 680 N N . VAL A 1 85 ? 12.596 2.770 4.477 1.00 98.19 85 VAL A N 1
ATOM 681 C CA . VAL A 1 85 ? 12.085 4.139 4.645 1.00 98.19 85 VAL 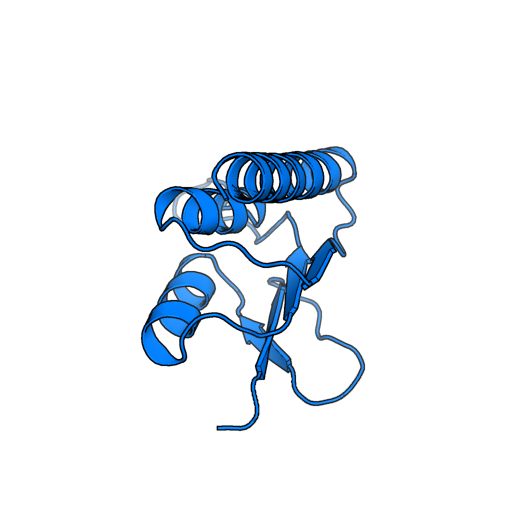A CA 1
ATOM 682 C C . VAL A 1 85 ? 10.677 4.246 4.070 1.00 98.19 85 VAL A C 1
ATOM 684 O O . VAL A 1 85 ? 9.764 4.698 4.759 1.00 98.19 85 VAL A O 1
ATOM 687 N N . GLY A 1 86 ? 10.479 3.768 2.838 1.00 98.12 86 GLY A N 1
ATOM 688 C CA . GLY A 1 86 ? 9.162 3.708 2.207 1.00 98.12 86 GLY A CA 1
ATOM 689 C C . GLY A 1 86 ? 8.177 2.871 3.023 1.00 98.12 86 GLY A C 1
ATOM 690 O O . GLY A 1 86 ? 7.035 3.284 3.240 1.00 98.12 86 GLY A O 1
ATOM 691 N N . ALA A 1 87 ? 8.643 1.745 3.571 1.00 98.56 87 ALA A N 1
ATOM 692 C CA . ALA A 1 87 ? 7.823 0.899 4.422 1.00 98.56 87 ALA A CA 1
ATOM 693 C C . ALA A 1 87 ? 7.383 1.602 5.714 1.00 98.56 87 ALA A C 1
ATOM 695 O O . ALA A 1 87 ? 6.216 1.511 6.096 1.00 98.56 87 ALA A O 1
ATOM 696 N N . GLU A 1 88 ? 8.297 2.305 6.386 1.00 98.69 88 GLU A N 1
ATOM 697 C CA . GLU A 1 88 ? 7.973 3.037 7.611 1.00 98.69 88 GLU A CA 1
ATOM 698 C C . GLU A 1 88 ? 7.023 4.208 7.351 1.00 98.69 88 GLU A C 1
ATOM 700 O O . GLU A 1 88 ? 6.080 4.409 8.115 1.00 98.69 88 GLU A O 1
ATOM 705 N N . ASN A 1 89 ? 7.187 4.917 6.231 1.00 98.69 89 ASN A N 1
ATOM 706 C CA . ASN A 1 89 ? 6.276 5.990 5.836 1.00 98.69 89 ASN A CA 1
ATOM 707 C C . ASN A 1 89 ? 4.837 5.482 5.644 1.00 98.69 89 ASN A C 1
ATOM 709 O O . ASN A 1 89 ? 3.902 6.099 6.157 1.00 98.69 89 ASN A O 1
ATOM 713 N N . ILE A 1 90 ? 4.651 4.340 4.966 1.00 98.81 90 ILE A N 1
ATOM 714 C CA . ILE A 1 90 ? 3.329 3.707 4.799 1.00 98.81 90 ILE A CA 1
ATOM 715 C C . ILE A 1 90 ? 2.734 3.337 6.163 1.00 98.81 90 ILE A C 1
ATOM 717 O O . ILE A 1 90 ? 1.591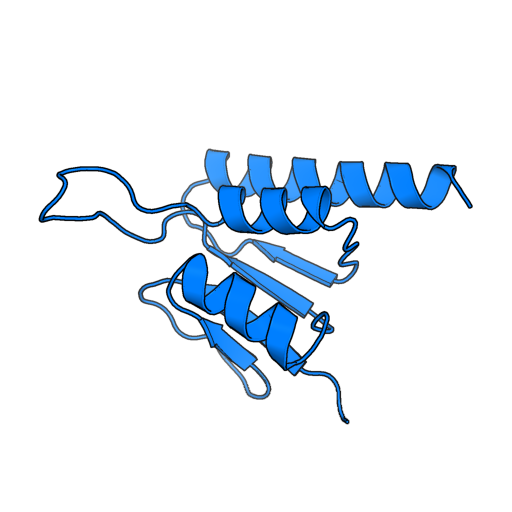 3.695 6.457 1.00 98.81 90 ILE A O 1
ATOM 721 N N . ARG A 1 91 ? 3.511 2.653 7.019 1.00 98.75 91 ARG A N 1
ATOM 722 C CA . ARG A 1 91 ? 3.047 2.238 8.355 1.00 98.75 91 ARG A CA 1
ATOM 723 C C . ARG A 1 91 ? 2.636 3.435 9.199 1.00 98.75 91 ARG A C 1
ATOM 725 O O . ARG A 1 91 ? 1.524 3.452 9.723 1.00 98.75 91 ARG A O 1
ATOM 732 N N . SER A 1 92 ? 3.507 4.432 9.305 1.00 98.50 92 SER A N 1
ATOM 733 C CA . SER A 1 92 ? 3.269 5.635 10.096 1.00 98.50 92 SER A CA 1
ATOM 734 C C . SER A 1 92 ? 2.031 6.397 9.617 1.00 98.50 92 SER A C 1
ATOM 736 O O . SER A 1 92 ? 1.208 6.797 10.442 1.00 98.50 92 SER A O 1
ATOM 738 N N . LEU A 1 93 ? 1.847 6.554 8.301 1.00 98.75 93 LEU A N 1
ATOM 739 C CA . LEU A 1 93 ? 0.678 7.229 7.733 1.00 98.75 93 LEU A CA 1
ATOM 740 C C . LEU A 1 93 ? -0.632 6.526 8.118 1.00 98.75 93 LEU A C 1
ATOM 742 O O . LEU A 1 93 ? -1.514 7.151 8.712 1.00 98.75 93 LEU A O 1
ATOM 746 N N . LEU A 1 94 ? -0.742 5.226 7.828 1.00 98.56 94 LEU A N 1
ATOM 747 C CA . LEU A 1 94 ? -1.971 4.465 8.068 1.00 98.56 94 LEU A CA 1
ATOM 748 C C . LEU A 1 94 ? -2.267 4.311 9.568 1.00 98.56 94 LEU A C 1
ATOM 750 O O . LEU A 1 94 ? -3.408 4.490 9.990 1.00 98.56 94 LEU A O 1
ATOM 754 N N . GLN A 1 95 ? -1.250 4.068 10.404 1.00 98.19 95 GLN A N 1
ATOM 755 C CA . GLN A 1 95 ? -1.433 3.996 11.860 1.00 98.19 95 GLN A CA 1
ATOM 756 C C . GLN A 1 95 ? -1.912 5.324 12.450 1.00 98.19 95 GLN A C 1
ATOM 758 O O . GLN A 1 95 ? -2.786 5.333 13.318 1.00 98.19 95 GLN A O 1
ATOM 763 N N . ASN A 1 96 ? -1.351 6.451 12.006 1.00 98.25 96 ASN A N 1
ATOM 764 C CA . ASN A 1 96 ? -1.779 7.763 12.486 1.00 98.25 96 ASN A CA 1
ATOM 765 C C . ASN A 1 96 ? -3.204 8.084 12.034 1.00 98.25 96 ASN A C 1
ATOM 767 O O . ASN A 1 96 ? -3.981 8.619 12.825 1.00 98.25 96 ASN A O 1
ATOM 771 N N . PHE A 1 97 ? -3.573 7.700 10.811 1.00 98.06 97 PHE A N 1
ATOM 772 C CA . PHE A 1 97 ? -4.940 7.844 10.328 1.00 98.06 97 PHE A CA 1
ATOM 773 C C . PHE A 1 97 ? -5.938 7.010 11.148 1.00 98.06 97 PHE A C 1
ATOM 775 O O . PHE A 1 97 ? -6.961 7.537 11.584 1.00 98.06 97 PHE A O 1
ATOM 782 N N . LEU A 1 98 ? -5.613 5.752 11.467 1.00 96.88 98 LEU A N 1
ATOM 783 C CA . LEU A 1 98 ? -6.437 4.920 12.353 1.00 96.88 98 LEU A CA 1
ATOM 784 C C . LEU A 1 98 ? -6.601 5.538 13.748 1.00 96.88 98 LEU A C 1
ATOM 786 O O . LEU A 1 98 ? -7.721 5.616 14.253 1.00 96.88 98 LEU A O 1
ATOM 790 N N . LYS A 1 99 ? -5.516 6.031 14.360 1.00 96.69 99 LYS A N 1
ATOM 791 C CA . LYS A 1 99 ? -5.575 6.729 15.660 1.00 96.69 99 LYS A CA 1
ATOM 792 C C . LYS A 1 99 ? -6.460 7.972 15.591 1.00 96.69 99 LYS A C 1
ATOM 794 O O . LYS A 1 99 ? -7.271 8.202 16.484 1.00 96.69 99 LYS A O 1
ATOM 799 N N . PHE A 1 100 ? -6.332 8.761 14.525 1.00 96.38 100 PHE A N 1
ATOM 800 C CA . PHE A 1 100 ? -7.181 9.927 14.293 1.00 96.38 100 PHE A CA 1
ATOM 801 C C . PHE A 1 100 ? -8.662 9.533 14.208 1.00 96.38 100 PHE A C 1
ATOM 803 O O . PHE A 1 100 ? -9.495 10.142 14.876 1.00 96.38 100 PHE A O 1
ATOM 810 N N . LYS A 1 101 ? -8.988 8.466 13.471 1.00 94.50 101 LYS A N 1
ATOM 811 C CA . LYS A 1 101 ? -10.354 7.935 13.368 1.00 94.50 101 LYS A CA 1
ATOM 812 C C . LYS A 1 101 ? -10.909 7.410 14.686 1.00 94.50 101 LYS A C 1
ATOM 814 O O . LYS A 1 101 ? -12.088 7.612 14.954 1.00 94.50 101 LYS A O 1
ATOM 819 N N . GLN A 1 102 ? -10.084 6.769 15.507 1.00 91.19 102 GLN A N 1
ATOM 820 C CA . GLN A 1 102 ? -10.488 6.290 16.831 1.00 91.19 102 GLN A CA 1
ATOM 821 C C . GLN A 1 102 ? -10.781 7.441 17.795 1.00 91.19 102 GLN A C 1
ATOM 823 O O . GLN A 1 102 ? -11.745 7.360 18.542 1.00 91.19 102 GLN A O 1
ATOM 828 N N . ASN A 1 103 ? -10.006 8.527 17.739 1.00 89.12 103 ASN A N 1
ATOM 829 C CA . ASN A 1 103 ? -10.210 9.699 18.597 1.00 89.12 103 ASN A CA 1
ATOM 830 C C . ASN A 1 103 ? -11.441 10.543 18.218 1.00 89.12 103 ASN A C 1
ATOM 832 O O . ASN A 1 103 ? -11.852 11.395 19.001 1.00 89.12 103 ASN A O 1
ATOM 836 N N . LEU A 1 104 ? -11.996 10.355 17.016 1.00 79.25 104 LEU A N 1
ATOM 837 C CA . LEU A 1 104 ? -13.229 11.010 16.564 1.00 79.25 104 LEU A CA 1
ATOM 838 C C . LEU A 1 104 ? -14.509 10.239 16.934 1.00 79.25 104 LEU A C 1
ATOM 840 O O . LEU A 1 104 ? -15.599 10.765 16.709 1.00 79.25 104 LEU A O 1
ATOM 844 N N . ARG A 1 105 ? -14.387 9.000 17.426 1.00 58.53 105 ARG A N 1
ATOM 845 C CA . ARG A 1 105 ? -15.513 8.174 17.888 1.00 58.53 105 ARG A CA 1
ATOM 846 C C . ARG A 1 105 ? -15.831 8.469 19.350 1.00 58.53 105 ARG A C 1
ATOM 848 O O . ARG A 1 105 ? -17.037 8.437 19.675 1.00 58.53 105 ARG A O 1
#

Organism: NCBI:txid1867101

Sequence (105 aa):
MPGYKLYLDDIRNPKGEGWVVVRSFEEFVATIEALGLPEEISFDHDLGWDQEQNCELKSGYDCAKWLVEQDLAIENFNVHSANPVGAENIRSLLQNFLKFKQNLR

Foldseek 3Di:
DPFAEEEEDQDDDDPDDRYDYDQALVRLVVCCVVRNDGQEYEFEFASDADPVVGGGGHGSLNSLVVCVVVVNQHPHYHYPYPPPVSRVSSVVSNVVSVVVVVVVD

pLDDT: mean 95.43, std 7.26, range [51.09, 98.81]

InterPro domains:
  IPR046909 Cyclic-phosphate processing, Receiver domain [PF20274] (4-96)